Protein AF-A0A498ETI7-F1 (afdb_monomer_lite)

Foldseek 3Di:
DLLLVLQQVLQVLCCPVVVFQWKFKWFWDDDPHFTFIDTQWIHDPSHIDGDPDDPPDDDGHTPVVVVQLVVCLVVVHQWGWDQDPVRKIKIKGFQDDPSDGRIIMITIGNDDRDPVSVVSNVVSSVVSNVVVVVVQVVQADPVPSHGDPVNVVVVVVVVVVVVDDPPPDDPDD

pLDDT: mean 86.81, std 12.67, range [46.53, 97.94]

Secondary structure (DSSP, 8-state):
-HHHHHHHHHHHHHHHHH--SEEEEEEEEEETTEEEEEEEEEEETTEEEE----TTS-PPEEGGG-HHHHHHHHTT-S-EEEE-TTS-EEEEEEEEETTEEEEEEEEEESSPPPTTTHHHHHHHHHHHHHHHHHHHHHHB-TTT-SBPHHHHHHHHHHHHHHHS----PPPP-

Radius of gyration: 18.7 Å; chains: 1; bounding box: 48×60×54 Å

Sequence (173 aa):
RDHTLLDASVISALHELVGAKQARVLEVFKLRDELLMRPRAWIKDGKVVTNEVTATETAGVPITDFPVLVECIEKRGTNAEEITPDGNHILWLPIWTNDKVGSCLEISSQTPYSSQTLPVIEGVLSVYRNYQSLIDYSERDSLTGLYNRKTFDDQFSRIVSIAVPHETLPADD

Structure (mmCIF, N/CA/C/O backbone):
data_AF-A0A498ETI7-F1
#
_entry.id   AF-A0A498ETI7-F1
#
loop_
_atom_site.group_PDB
_atom_site.id
_atom_site.type_symbol
_atom_site.label_atom_id
_atom_site.label_alt_id
_atom_site.label_comp_id
_atom_site.label_asym_id
_atom_site.label_entity_id
_atom_site.label_seq_id
_atom_site.pdbx_PDB_ins_code
_atom_site.Cartn_x
_atom_site.Cartn_y
_atom_site.Cartn_z
_atom_site.occupancy
_atom_site.B_iso_or_equiv
_atom_site.auth_seq_id
_atom_site.auth_comp_id
_atom_site.auth_asym_id
_atom_site.auth_atom_id
_atom_site.pdbx_PDB_model_num
ATOM 1 N N . ARG A 1 1 ? 10.849 -12.137 -6.014 1.00 62.06 1 ARG A N 1
ATOM 2 C CA . ARG A 1 1 ? 11.321 -12.924 -4.853 1.00 62.06 1 ARG A CA 1
ATOM 3 C C . ARG A 1 1 ? 11.564 -12.031 -3.639 1.00 62.06 1 ARG A C 1
ATOM 5 O O . ARG A 1 1 ? 10.770 -12.128 -2.718 1.00 62.06 1 ARG A O 1
ATOM 12 N N . ASP A 1 2 ? 12.547 -11.123 -3.642 1.00 81.06 2 ASP A N 1
ATOM 13 C CA . ASP A 1 2 ? 12.824 -10.286 -2.453 1.00 81.06 2 ASP A CA 1
ATOM 14 C C . ASP A 1 2 ? 11.717 -9.256 -2.174 1.00 81.06 2 ASP A C 1
ATOM 16 O O . ASP A 1 2 ? 11.238 -9.170 -1.046 1.00 81.06 2 ASP A O 1
ATOM 20 N N . HIS A 1 3 ? 11.199 -8.580 -3.207 1.00 85.69 3 HIS A N 1
ATOM 21 C CA . HIS A 1 3 ? 10.013 -7.720 -3.069 1.00 85.69 3 HIS A CA 1
ATOM 22 C C . HIS A 1 3 ? 8.782 -8.483 -2.552 1.00 85.69 3 HIS A C 1
ATOM 24 O O . HIS A 1 3 ? 8.094 -7.999 -1.660 1.00 85.69 3 HIS A O 1
ATOM 30 N N . THR A 1 4 ? 8.533 -9.700 -3.055 1.00 88.44 4 THR A N 1
ATOM 31 C CA . THR A 1 4 ? 7.421 -10.557 -2.607 1.00 88.44 4 THR A CA 1
ATOM 32 C C . THR A 1 4 ? 7.529 -10.881 -1.112 1.00 88.44 4 THR A C 1
ATOM 34 O O . THR A 1 4 ? 6.543 -10.812 -0.382 1.00 88.44 4 THR A O 1
ATOM 37 N N . LEU A 1 5 ? 8.732 -11.238 -0.648 1.00 91.50 5 LEU A N 1
ATOM 38 C CA . LEU A 1 5 ? 8.997 -11.547 0.759 1.00 91.50 5 LEU A CA 1
ATOM 39 C C . LEU A 1 5 ? 8.848 -10.312 1.647 1.00 91.50 5 LEU A C 1
ATOM 41 O O . LEU A 1 5 ? 8.317 -10.415 2.753 1.00 91.50 5 LEU A O 1
ATOM 45 N N . LEU A 1 6 ? 9.284 -9.148 1.166 1.00 93.31 6 LEU A N 1
ATOM 46 C CA . LEU A 1 6 ? 9.126 -7.886 1.876 1.00 93.31 6 LEU A CA 1
ATOM 47 C C . LEU A 1 6 ? 7.644 -7.495 2.004 1.00 93.31 6 LEU A C 1
ATOM 49 O O . LEU A 1 6 ? 7.198 -7.148 3.098 1.00 93.31 6 LEU A O 1
ATOM 53 N N . ASP A 1 7 ? 6.871 -7.618 0.921 1.00 94.88 7 ASP A N 1
ATOM 54 C CA . ASP A 1 7 ? 5.423 -7.385 0.918 1.00 94.88 7 ASP A CA 1
ATOM 55 C C . ASP A 1 7 ? 4.694 -8.346 1.873 1.00 94.88 7 ASP A C 1
ATOM 57 O O . ASP A 1 7 ? 3.815 -7.932 2.628 1.00 94.88 7 ASP A O 1
ATOM 61 N N . ALA A 1 8 ? 5.089 -9.623 1.911 1.00 95.06 8 ALA A N 1
ATOM 62 C CA . ALA A 1 8 ? 4.531 -10.571 2.873 1.00 95.06 8 ALA A CA 1
ATOM 63 C C . ALA A 1 8 ? 4.865 -10.184 4.324 1.00 95.06 8 ALA A C 1
ATOM 65 O O . ALA A 1 8 ? 4.012 -10.252 5.209 1.00 95.06 8 ALA A O 1
ATOM 66 N N . SER A 1 9 ? 6.105 -9.754 4.561 1.00 95.69 9 SER A N 1
ATOM 67 C CA . SER A 1 9 ? 6.616 -9.425 5.894 1.00 95.69 9 SER A CA 1
ATOM 68 C C . SER A 1 9 ? 5.912 -8.210 6.498 1.00 95.69 9 SER A C 1
ATOM 70 O O . SER A 1 9 ? 5.562 -8.238 7.677 1.00 95.69 9 SER A O 1
ATOM 72 N N . VAL A 1 10 ? 5.644 -7.163 5.704 1.00 96.50 10 VAL A N 1
ATOM 73 C CA . VAL A 1 10 ? 4.896 -5.990 6.194 1.00 96.50 10 VAL A CA 1
ATOM 74 C C . VAL A 1 10 ? 3.451 -6.348 6.536 1.00 96.50 10 VAL A C 1
ATOM 76 O O . VAL A 1 10 ? 2.955 -5.932 7.580 1.00 96.50 10 VAL A O 1
ATOM 79 N N . ILE A 1 11 ? 2.792 -7.184 5.727 1.00 97.56 11 ILE A N 1
ATOM 80 C CA . ILE A 1 11 ? 1.432 -7.647 6.023 1.00 97.56 11 ILE A CA 1
ATOM 81 C C . ILE A 1 11 ? 1.407 -8.521 7.285 1.00 97.56 11 ILE A C 1
ATOM 83 O O . ILE A 1 11 ? 0.524 -8.338 8.124 1.00 97.56 11 ILE A O 1
ATOM 87 N N . SER A 1 12 ? 2.389 -9.412 7.467 1.00 96.69 12 SER A N 1
ATOM 88 C CA . SER A 1 12 ? 2.507 -10.224 8.690 1.00 96.69 12 SER A CA 1
ATOM 89 C C . SER A 1 12 ? 2.689 -9.343 9.924 1.00 96.69 12 SER A C 1
ATOM 91 O O . SER A 1 12 ? 1.989 -9.522 10.916 1.00 96.69 12 SER A O 1
ATOM 93 N N . ALA A 1 13 ? 3.561 -8.333 9.849 1.00 96.56 13 ALA A N 1
ATOM 94 C CA . ALA A 1 13 ? 3.797 -7.409 10.954 1.00 96.56 13 ALA A CA 1
ATOM 95 C C . ALA A 1 13 ? 2.532 -6.623 11.338 1.00 96.56 13 ALA A C 1
ATOM 97 O O . ALA A 1 13 ? 2.243 -6.461 12.521 1.00 96.56 13 ALA A O 1
ATOM 98 N N . LEU A 1 14 ? 1.741 -6.172 10.361 1.00 96.25 14 LEU A N 1
ATOM 99 C CA . LEU A 1 14 ? 0.465 -5.497 10.627 1.00 96.25 14 LEU A CA 1
ATOM 100 C C . LEU A 1 14 ? -0.571 -6.446 11.245 1.00 96.25 14 LEU A C 1
ATOM 102 O O . LEU A 1 14 ? -1.318 -6.056 12.143 1.00 96.25 14 LEU A O 1
ATOM 106 N N . HIS A 1 15 ? -0.611 -7.701 10.805 1.00 95.50 15 HIS A N 1
ATOM 107 C CA . HIS A 1 15 ? -1.485 -8.704 11.406 1.00 95.50 15 HIS A CA 1
ATOM 108 C C . HIS A 1 15 ? -1.083 -9.008 12.861 1.00 95.50 15 HIS A C 1
ATOM 110 O O . HIS A 1 15 ? -1.933 -9.001 13.748 1.00 95.50 15 HIS A O 1
ATOM 116 N N . GLU A 1 16 ? 0.207 -9.220 13.127 1.00 94.50 16 GLU A N 1
ATOM 117 C CA . GLU A 1 16 ? 0.713 -9.690 14.424 1.00 94.50 16 GLU A CA 1
ATOM 118 C C . GLU A 1 16 ? 0.867 -8.582 15.473 1.00 94.50 16 GLU A C 1
ATOM 120 O O . GLU A 1 16 ? 0.541 -8.795 16.639 1.00 94.50 16 GLU A O 1
ATOM 125 N N . LEU A 1 17 ? 1.354 -7.399 15.084 1.00 93.31 17 LEU A N 1
ATOM 126 C CA . LEU A 1 17 ? 1.658 -6.306 16.021 1.00 93.31 17 LEU A CA 1
ATOM 127 C C . LEU A 1 17 ? 0.479 -5.354 16.218 1.00 93.31 17 LEU A C 1
ATOM 129 O O . LEU A 1 17 ? 0.334 -4.749 17.279 1.00 93.31 17 LEU A O 1
ATOM 133 N N . VAL A 1 18 ? -0.342 -5.194 15.180 1.00 91.31 18 VAL A N 1
ATOM 134 C CA . VAL A 1 18 ? -1.440 -4.218 15.132 1.00 91.31 18 VAL A CA 1
ATOM 135 C C . VAL A 1 18 ? -2.811 -4.908 15.176 1.00 91.31 18 VAL A C 1
ATOM 137 O O . VAL A 1 18 ? -3.827 -4.256 15.417 1.00 91.31 18 VAL A O 1
ATOM 140 N N . GLY A 1 19 ? -2.866 -6.232 14.987 1.00 91.69 19 GLY A N 1
ATOM 141 C CA . GLY A 1 19 ? -4.125 -6.976 14.948 1.00 91.69 19 GLY A CA 1
ATOM 142 C C . GLY A 1 19 ? -4.963 -6.663 13.706 1.00 91.69 19 GLY A C 1
ATOM 143 O O . GLY A 1 19 ? -6.187 -6.816 13.736 1.00 91.69 19 GLY A O 1
ATOM 144 N N . ALA A 1 20 ? -4.338 -6.179 12.626 1.00 93.75 20 ALA A N 1
ATOM 145 C CA . ALA A 1 20 ? -5.038 -5.865 11.388 1.00 93.75 20 ALA A CA 1
ATOM 146 C C . ALA A 1 20 ? -5.643 -7.139 10.787 1.00 93.75 20 ALA A C 1
ATOM 148 O O . ALA A 1 20 ? -4.925 -8.082 10.476 1.00 93.75 20 ALA A O 1
ATOM 149 N N . LYS A 1 21 ? -6.968 -7.171 10.610 1.00 92.81 21 LYS A N 1
ATOM 150 C CA . LYS A 1 21 ? -7.665 -8.314 9.988 1.00 92.81 21 LYS A CA 1
ATOM 151 C C . LYS A 1 21 ? -7.695 -8.2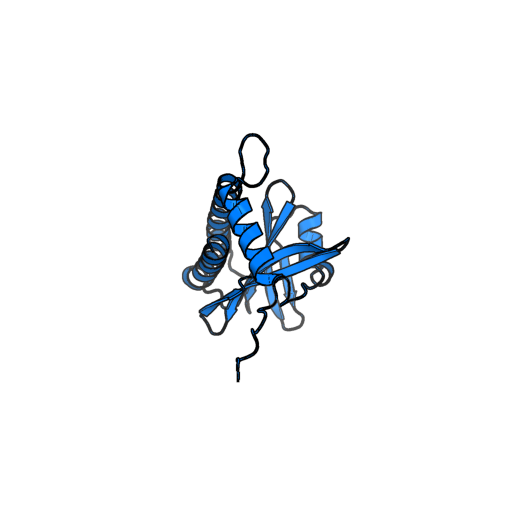23 8.467 1.00 92.81 21 LYS A C 1
ATOM 153 O O . LYS A 1 21 ? -7.793 -9.242 7.791 1.00 92.81 21 LYS A O 1
ATOM 158 N N . GLN A 1 22 ? -7.636 -7.003 7.945 1.00 94.88 22 GLN A N 1
ATOM 159 C CA . GLN A 1 22 ? -7.634 -6.698 6.525 1.00 94.88 22 GLN A CA 1
ATOM 160 C C . GLN A 1 22 ? -6.551 -5.652 6.277 1.00 94.88 22 GLN A C 1
ATOM 162 O O . GLN A 1 22 ? -6.631 -4.529 6.764 1.00 94.88 22 GLN A O 1
ATOM 167 N N . ALA A 1 23 ? -5.516 -6.049 5.548 1.00 96.81 23 ALA A N 1
ATOM 168 C CA . ALA A 1 23 ? -4.458 -5.161 5.097 1.00 96.81 23 ALA A CA 1
ATOM 169 C C . ALA A 1 23 ? -4.009 -5.600 3.706 1.00 96.81 23 ALA A C 1
ATOM 171 O O . ALA A 1 23 ? -4.013 -6.803 3.415 1.00 96.81 23 ALA A O 1
ATOM 172 N N . ARG A 1 24 ? -3.638 -4.638 2.857 1.00 96.62 24 ARG A N 1
ATOM 173 C CA . ARG A 1 24 ? -3.186 -4.870 1.483 1.00 96.62 24 ARG A CA 1
ATOM 174 C C . ARG A 1 24 ? -2.010 -3.968 1.138 1.00 96.62 24 ARG A C 1
ATOM 176 O O . ARG A 1 24 ? -2.078 -2.762 1.346 1.00 96.62 24 ARG A O 1
ATOM 183 N N . VAL A 1 25 ? -0.967 -4.543 0.547 1.00 96.62 25 VAL A N 1
AT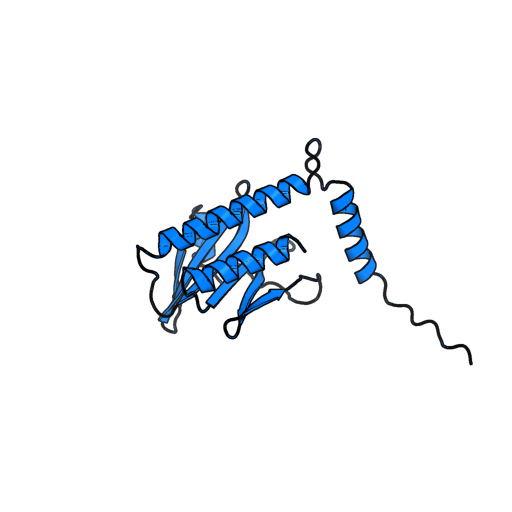OM 184 C CA . VAL A 1 25 ? 0.038 -3.791 -0.211 1.00 96.62 25 VAL A CA 1
ATOM 185 C C . VAL A 1 25 ? -0.453 -3.699 -1.646 1.00 96.62 25 VAL A C 1
ATOM 187 O O . VAL A 1 25 ? -0.692 -4.721 -2.294 1.00 96.62 25 VAL A O 1
ATOM 190 N N . LEU A 1 26 ? -0.585 -2.476 -2.139 1.00 95.50 26 LEU A N 1
ATOM 191 C CA . LEU A 1 26 ? -1.037 -2.154 -3.481 1.00 95.50 26 LEU A CA 1
ATOM 192 C C . LEU A 1 26 ? 0.131 -1.556 -4.265 1.00 95.50 26 LEU A C 1
ATOM 194 O O . LEU A 1 26 ? 0.795 -0.627 -3.807 1.00 95.50 26 LEU A O 1
ATOM 198 N N . GLU A 1 27 ? 0.389 -2.084 -5.453 1.00 94.00 27 GLU A N 1
ATOM 199 C CA . GLU A 1 27 ? 1.265 -1.443 -6.428 1.00 94.00 27 GLU A CA 1
ATOM 200 C C . GLU A 1 27 ? 0.520 -0.296 -7.096 1.00 94.00 27 GLU A C 1
ATOM 202 O O . GLU A 1 27 ? -0.624 -0.482 -7.502 1.00 94.00 27 GLU A O 1
ATOM 207 N N . VAL A 1 28 ? 1.185 0.848 -7.255 1.00 94.12 28 VAL A N 1
ATOM 208 C CA . VAL A 1 28 ? 0.707 1.961 -8.080 1.00 94.12 28 VAL A CA 1
ATOM 209 C C . VAL A 1 28 ? 1.600 2.026 -9.312 1.00 94.12 28 VAL A C 1
ATOM 211 O O . VAL A 1 28 ? 2.808 2.235 -9.195 1.00 94.12 28 VAL A O 1
ATOM 214 N N . PHE A 1 29 ? 1.026 1.823 -10.494 1.00 91.94 29 PHE A N 1
ATOM 215 C CA . PHE A 1 29 ? 1.783 1.760 -11.742 1.00 91.94 29 PHE A CA 1
ATOM 216 C C . PHE A 1 29 ? 1.060 2.493 -12.868 1.00 91.94 29 PHE A C 1
ATOM 218 O O . PHE A 1 29 ? -0.163 2.601 -12.884 1.00 91.94 29 PHE A O 1
ATOM 225 N N . LYS A 1 30 ? 1.831 3.014 -13.826 1.00 90.75 30 LYS A N 1
ATOM 226 C CA . LYS A 1 30 ? 1.281 3.691 -15.002 1.00 90.75 30 LYS A CA 1
ATOM 227 C C . LYS A 1 30 ? 1.144 2.697 -16.150 1.00 90.75 30 LYS A C 1
ATOM 229 O O . LYS A 1 30 ? 2.127 2.058 -16.526 1.00 90.75 30 LYS A O 1
ATOM 234 N N . LEU A 1 31 ? -0.041 2.612 -16.745 1.00 89.00 31 LEU A N 1
ATOM 235 C CA . LEU A 1 31 ? -0.268 1.915 -18.007 1.00 89.00 31 LEU A CA 1
ATOM 236 C C . LEU A 1 31 ? -0.835 2.923 -19.008 1.00 89.00 31 LEU A C 1
ATOM 238 O O . LEU A 1 31 ? -1.929 3.446 -18.823 1.00 89.00 31 LEU A O 1
ATOM 242 N N . ARG A 1 32 ? -0.073 3.216 -20.072 1.00 87.75 32 ARG A N 1
ATOM 243 C CA . ARG A 1 32 ? -0.350 4.334 -20.997 1.00 87.75 32 ARG A CA 1
ATOM 244 C C . ARG A 1 32 ? -0.398 5.671 -20.239 1.00 87.75 32 ARG A C 1
ATOM 246 O O . ARG A 1 32 ? 0.629 6.082 -19.696 1.00 87.75 32 ARG A O 1
ATOM 253 N N . ASP A 1 33 ? -1.556 6.324 -20.190 1.00 88.88 33 ASP A N 1
ATOM 254 C CA . ASP A 1 33 ? -1.776 7.599 -19.499 1.00 88.88 33 ASP A CA 1
ATOM 255 C C . ASP A 1 33 ? -2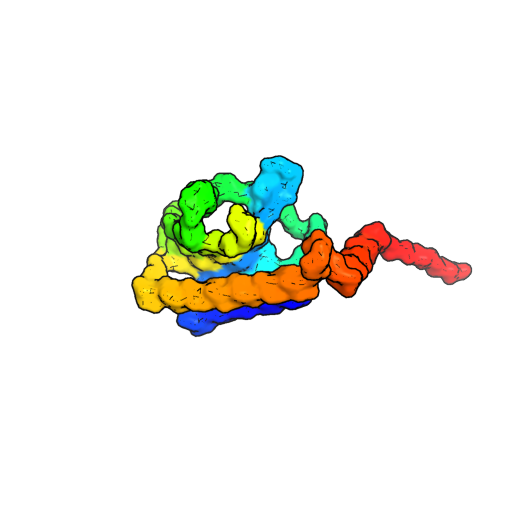.625 7.487 -18.232 1.00 88.88 33 ASP A C 1
ATOM 257 O O . ASP A 1 33 ? -2.912 8.495 -17.595 1.00 88.88 33 ASP A O 1
ATOM 261 N N . GLU A 1 34 ? -2.930 6.263 -17.802 1.00 91.94 34 GLU A N 1
ATOM 262 C CA . GLU A 1 34 ? -3.713 6.002 -16.599 1.00 91.94 34 GLU A CA 1
ATOM 263 C C . GLU A 1 34 ? -2.835 5.434 -15.481 1.00 91.94 34 GLU A C 1
ATOM 265 O O . GLU A 1 34 ? -1.944 4.606 -15.707 1.00 91.94 34 GLU A O 1
ATOM 270 N N . LEU A 1 35 ? -3.088 5.901 -14.258 1.00 93.50 35 LEU A N 1
ATOM 271 C CA . LEU A 1 35 ? -2.538 5.309 -13.045 1.00 93.50 35 LEU A CA 1
ATOM 272 C C . LEU A 1 35 ? -3.482 4.215 -12.562 1.00 93.50 35 LEU A C 1
ATOM 274 O O . LEU A 1 35 ? -4.660 4.461 -12.302 1.00 93.50 35 LEU A O 1
ATOM 278 N N . LEU A 1 36 ? -2.936 3.014 -12.433 1.00 94.75 36 LEU A N 1
ATOM 279 C CA . LEU A 1 36 ? -3.644 1.827 -11.997 1.00 94.75 36 LEU A CA 1
ATOM 280 C C . LEU A 1 36 ? -3.082 1.330 -10.667 1.00 94.75 36 LEU A C 1
ATOM 282 O O . LEU A 1 36 ? -1.921 1.568 -10.319 1.00 94.75 36 LEU A O 1
ATOM 286 N N . MET A 1 37 ? -3.919 0.590 -9.953 1.00 94.62 37 MET A N 1
ATOM 287 C CA . MET A 1 37 ? -3.606 -0.059 -8.696 1.00 94.62 37 MET A CA 1
ATOM 288 C C . MET A 1 37 ? -3.924 -1.543 -8.747 1.00 94.62 37 MET A C 1
ATOM 290 O O . MET A 1 37 ? -4.932 -1.962 -9.316 1.00 94.62 37 MET A O 1
ATOM 294 N N . ARG A 1 38 ? -3.084 -2.360 -8.116 1.00 93.31 38 ARG A N 1
ATOM 295 C CA . ARG A 1 38 ? -3.382 -3.784 -7.911 1.00 93.31 38 ARG A CA 1
ATOM 296 C C . ARG A 1 38 ? -2.747 -4.317 -6.629 1.00 93.31 38 ARG A C 1
ATOM 298 O O . ARG A 1 38 ? -1.678 -3.839 -6.250 1.00 93.31 38 ARG A O 1
ATOM 305 N N . PRO A 1 39 ? -3.351 -5.318 -5.970 1.00 93.88 39 PRO A N 1
ATOM 306 C CA . PRO A 1 39 ? -2.770 -5.924 -4.779 1.00 93.88 39 PRO A CA 1
ATOM 307 C C . PRO A 1 39 ? -1.561 -6.802 -5.119 1.00 93.88 39 PRO A C 1
ATOM 309 O O . PRO A 1 39 ? -1.610 -7.611 -6.046 1.00 93.88 39 PRO A O 1
ATOM 312 N N . ARG A 1 40 ? -0.497 -6.672 -4.321 1.00 92.94 40 ARG A N 1
ATOM 313 C CA . ARG A 1 40 ? 0.681 -7.556 -4.333 1.00 92.94 40 ARG A CA 1
ATOM 314 C C . ARG A 1 40 ? 0.735 -8.488 -3.128 1.00 92.94 40 ARG A C 1
ATOM 316 O O . ARG A 1 40 ? 1.214 -9.609 -3.252 1.00 92.94 40 ARG A O 1
ATOM 323 N N . ALA A 1 41 ? 0.216 -8.055 -1.980 1.00 95.06 41 ALA A N 1
ATOM 324 C CA . ALA A 1 41 ? 0.084 -8.889 -0.789 1.00 95.06 41 ALA A CA 1
ATOM 325 C C . ALA A 1 41 ? -1.125 -8.469 0.041 1.00 95.06 41 ALA A C 1
ATOM 327 O O . ALA A 1 41 ? -1.451 -7.285 0.087 1.00 95.06 41 ALA A O 1
ATOM 328 N N . TRP A 1 42 ? -1.797 -9.420 0.684 1.00 96.81 42 TRP A N 1
ATOM 329 C CA . TRP A 1 42 ? -2.940 -9.138 1.548 1.00 96.81 42 TRP A CA 1
ATOM 330 C C . TRP A 1 42 ? -3.203 -10.239 2.570 1.00 96.81 42 TRP A C 1
ATOM 332 O O . TRP A 1 42 ? -2.680 -11.348 2.471 1.00 96.81 42 TRP A O 1
ATOM 342 N N . ILE A 1 43 ? -4.053 -9.930 3.547 1.00 96.06 43 ILE A N 1
ATOM 343 C CA . ILE A 1 43 ? -4.567 -10.909 4.509 1.00 96.06 43 ILE A CA 1
ATOM 344 C C . ILE A 1 43 ? -5.807 -11.588 3.923 1.00 96.06 43 ILE A C 1
ATOM 346 O O . ILE A 1 43 ? -6.783 -10.922 3.575 1.00 96.06 43 ILE A O 1
ATOM 350 N N . LYS A 1 44 ? -5.792 -12.920 3.851 1.00 92.12 44 LYS A N 1
ATOM 351 C CA . LYS A 1 44 ? -6.944 -13.759 3.508 1.00 92.12 44 LYS A CA 1
ATOM 352 C C . LYS A 1 44 ? -7.057 -14.886 4.526 1.00 92.12 44 LYS A C 1
ATOM 354 O O . LYS A 1 44 ? -6.102 -15.629 4.729 1.00 92.12 44 LYS A O 1
ATOM 359 N N . ASP A 1 45 ? -8.209 -14.989 5.185 1.00 89.50 45 ASP A N 1
ATOM 360 C CA . ASP A 1 45 ? -8.480 -16.011 6.208 1.00 89.50 45 ASP A CA 1
ATOM 361 C C . ASP A 1 45 ? -7.400 -16.073 7.311 1.00 89.50 45 ASP A C 1
ATOM 363 O O . ASP A 1 45 ? -6.967 -17.145 7.735 1.00 89.50 45 ASP A O 1
ATOM 367 N N . GLY A 1 46 ? -6.916 -14.900 7.745 1.00 88.38 46 GLY A N 1
ATOM 368 C CA . GLY A 1 46 ? -5.870 -14.766 8.771 1.00 88.38 46 GLY A CA 1
ATOM 369 C C . GLY A 1 46 ? -4.462 -15.160 8.313 1.00 88.38 46 GLY A C 1
ATOM 370 O O . GLY A 1 46 ? -3.555 -15.256 9.137 1.00 88.38 46 GLY A O 1
ATOM 371 N N . LYS A 1 47 ? -4.260 -15.406 7.014 1.00 92.19 47 LYS A N 1
ATOM 372 C CA . LYS A 1 47 ? -2.959 -15.736 6.426 1.00 92.19 47 LYS A CA 1
ATOM 373 C C . LYS A 1 47 ? -2.539 -14.687 5.413 1.00 92.19 47 LYS A C 1
ATOM 375 O O . LYS A 1 47 ? -3.369 -14.110 4.714 1.00 92.19 47 LYS A O 1
ATOM 380 N N . VAL A 1 48 ? -1.233 -14.482 5.311 1.00 94.94 48 VAL A N 1
ATOM 381 C CA . VAL A 1 48 ? -0.651 -13.616 4.289 1.00 94.94 48 VAL A CA 1
ATOM 382 C C . VAL A 1 48 ? -0.646 -14.351 2.954 1.00 94.94 48 VAL A C 1
ATOM 384 O O . VAL A 1 48 ? -0.122 -15.458 2.844 1.00 94.94 48 VAL A O 1
ATOM 387 N N . VAL A 1 49 ? -1.234 -13.723 1.944 1.00 93.38 49 VAL A N 1
ATOM 388 C CA . VAL A 1 49 ? -1.209 -14.162 0.550 1.00 93.38 49 VAL A CA 1
ATOM 389 C C . VAL A 1 49 ? -0.434 -13.130 -0.249 1.00 93.38 49 VAL A C 1
ATOM 391 O O . VAL A 1 49 ? -0.604 -11.930 -0.043 1.00 93.38 49 VAL A O 1
ATOM 394 N N . THR A 1 50 ? 0.407 -13.594 -1.165 1.00 91.56 50 THR A N 1
ATOM 395 C CA . THR A 1 50 ? 1.122 -12.748 -2.117 1.00 91.56 50 THR A CA 1
ATOM 396 C C . THR A 1 50 ? 0.727 -13.110 -3.540 1.00 91.56 50 THR A C 1
ATOM 398 O O . THR A 1 50 ? 0.389 -14.256 -3.835 1.00 91.56 50 THR A O 1
ATOM 401 N N . ASN A 1 51 ? 0.770 -12.120 -4.423 1.00 84.00 51 ASN A N 1
ATOM 402 C CA . ASN A 1 51 ? 0.645 -12.305 -5.856 1.00 84.00 51 ASN A CA 1
ATOM 403 C C . ASN A 1 51 ? 2.000 -11.989 -6.492 1.00 84.00 51 ASN A C 1
ATOM 405 O O . ASN A 1 51 ? 2.429 -10.832 -6.524 1.00 84.00 51 ASN A O 1
ATOM 409 N N . GLU A 1 52 ? 2.697 -13.022 -6.964 1.00 67.38 52 GLU A N 1
ATOM 410 C CA . GLU A 1 52 ? 3.873 -12.830 -7.805 1.00 67.38 52 GLU A CA 1
ATOM 411 C C . GLU A 1 52 ? 3.387 -12.461 -9.200 1.00 67.38 52 GLU A C 1
ATOM 413 O O . GLU A 1 52 ? 3.080 -13.324 -10.013 1.00 67.38 52 GLU A O 1
ATOM 418 N N . VAL A 1 53 ? 3.264 -11.159 -9.445 1.00 57.94 53 VAL A N 1
ATOM 419 C CA . VAL A 1 53 ? 2.738 -10.626 -10.699 1.00 57.94 53 VAL A CA 1
ATOM 420 C C . VAL A 1 53 ? 3.458 -11.245 -11.906 1.00 57.94 53 VAL A C 1
ATOM 422 O O . VAL A 1 53 ? 4.603 -10.903 -12.208 1.00 57.94 53 VAL A O 1
ATOM 425 N N . THR A 1 54 ? 2.741 -12.066 -12.667 1.00 54.12 54 THR A N 1
ATOM 426 C CA . THR A 1 54 ? 2.958 -12.242 -14.105 1.00 54.12 54 THR A CA 1
ATOM 427 C C . THR A 1 54 ? 2.113 -11.198 -14.840 1.00 54.12 54 THR A C 1
ATOM 429 O O . THR A 1 54 ? 1.018 -10.834 -14.408 1.00 54.12 54 THR A O 1
ATOM 432 N N . ALA A 1 55 ? 2.629 -10.643 -15.940 1.00 51.84 55 ALA A N 1
ATOM 433 C CA . ALA A 1 55 ? 2.032 -9.505 -16.655 1.00 51.84 55 ALA A CA 1
ATOM 434 C C . ALA A 1 55 ? 0.600 -9.742 -17.199 1.00 51.84 55 ALA A C 1
ATOM 436 O O . ALA A 1 55 ? 0.001 -8.829 -17.762 1.00 51.84 55 ALA A O 1
ATOM 437 N N . THR A 1 56 ? 0.052 -10.947 -17.040 1.00 53.19 56 THR A N 1
ATOM 438 C CA . THR A 1 56 ? -1.149 -11.447 -17.715 1.00 53.19 56 THR A CA 1
ATOM 439 C C . THR A 1 56 ? -2.340 -11.743 -16.798 1.00 53.19 56 THR A C 1
ATOM 441 O O . THR A 1 56 ? -3.430 -11.957 -17.317 1.00 53.19 56 THR A O 1
ATOM 444 N N . GLU A 1 57 ? -2.192 -11.753 -15.467 1.00 55.97 57 GLU A N 1
ATOM 445 C CA . GLU A 1 57 ? -3.209 -12.372 -14.587 1.00 55.97 57 GLU A CA 1
ATOM 446 C C . GLU A 1 57 ? -4.116 -11.400 -13.817 1.00 55.97 57 GLU A C 1
ATOM 448 O O . GLU A 1 57 ? -5.138 -11.812 -13.269 1.00 55.97 57 GLU A O 1
ATOM 453 N N . THR A 1 58 ? -3.817 -10.099 -13.766 1.00 58.94 58 THR A N 1
ATOM 454 C CA . THR A 1 58 ? -4.732 -9.126 -13.140 1.00 58.94 58 THR A CA 1
ATOM 455 C C . THR A 1 58 ? -4.549 -7.740 -13.744 1.00 58.94 58 THR A C 1
ATOM 457 O O . THR A 1 58 ? -3.524 -7.085 -13.530 1.00 58.94 58 THR A O 1
ATOM 460 N N . ALA A 1 59 ? -5.548 -7.281 -14.502 1.00 75.00 59 ALA A N 1
ATOM 461 C CA . ALA A 1 59 ? -5.645 -5.871 -14.852 1.00 75.00 59 ALA A CA 1
ATOM 462 C C . ALA A 1 59 ? -5.810 -5.072 -13.549 1.00 75.00 59 ALA A C 1
ATOM 464 O O . ALA A 1 59 ? -6.612 -5.443 -12.691 1.00 75.00 59 ALA A O 1
ATOM 465 N N . GLY A 1 60 ? -5.000 -4.028 -13.367 1.00 88.00 60 GLY A N 1
ATOM 466 C CA . GLY A 1 60 ? -5.185 -3.109 -12.247 1.00 88.00 60 GLY A CA 1
ATOM 467 C C . GLY A 1 60 ? -6.492 -2.329 -12.389 1.00 88.00 60 GLY A C 1
ATOM 468 O O . GLY A 1 60 ? -7.051 -2.240 -13.481 1.00 88.00 60 GLY A O 1
ATOM 469 N N . VAL A 1 61 ? -6.958 -1.755 -11.287 1.00 94.31 61 VAL A N 1
ATOM 470 C CA . VAL A 1 61 ? -8.098 -0.830 -11.262 1.00 94.31 61 VAL A CA 1
ATOM 471 C C . VAL A 1 61 ? -7.599 0.616 -11.306 1.00 94.31 61 VAL A C 1
ATOM 473 O O . VAL A 1 61 ? -6.510 0.878 -10.792 1.00 94.31 61 VAL A O 1
ATOM 476 N N . PRO A 1 62 ? -8.331 1.564 -11.906 1.00 96.12 62 PRO A N 1
ATOM 477 C CA . PRO A 1 62 ? -7.958 2.974 -11.872 1.00 96.12 62 PRO A CA 1
ATOM 478 C C . PRO A 1 62 ? -7.787 3.494 -10.443 1.00 96.12 62 PRO A C 1
ATOM 480 O O . PRO A 1 62 ? -8.628 3.255 -9.581 1.00 96.12 62 PRO A O 1
ATOM 483 N N . ILE A 1 63 ? -6.726 4.266 -10.184 1.00 96.19 63 ILE A N 1
ATOM 484 C CA . ILE A 1 63 ? -6.550 4.913 -8.870 1.00 96.19 63 ILE A CA 1
ATOM 485 C C . ILE A 1 63 ? -7.687 5.896 -8.554 1.00 96.19 63 ILE A C 1
ATOM 487 O O . ILE A 1 63 ? -7.983 6.158 -7.394 1.00 96.19 63 ILE A O 1
ATOM 491 N N . THR A 1 64 ? -8.348 6.414 -9.590 1.00 96.50 64 THR A N 1
ATOM 492 C CA . THR A 1 64 ? -9.499 7.317 -9.485 1.00 96.50 64 THR A CA 1
ATOM 493 C C . THR A 1 64 ? -10.716 6.680 -8.821 1.00 96.50 64 THR A C 1
ATOM 495 O O . THR A 1 64 ? -11.589 7.415 -8.369 1.00 96.50 64 THR A O 1
ATOM 498 N N . ASP A 1 65 ? -10.761 5.349 -8.710 1.00 95.94 65 ASP A N 1
ATOM 499 C CA . ASP A 1 65 ? -11.786 4.641 -7.936 1.00 95.94 65 ASP A CA 1
ATOM 500 C C . ASP A 1 65 ? -11.620 4.874 -6.417 1.00 95.94 65 ASP A C 1
ATOM 502 O O . ASP A 1 65 ? -12.543 4.612 -5.647 1.00 95.94 65 ASP A O 1
ATOM 506 N N . PHE A 1 66 ? -10.473 5.422 -5.987 1.00 96.25 66 PHE A N 1
ATOM 507 C CA . PHE A 1 66 ? -10.135 5.749 -4.599 1.00 96.25 66 PHE A CA 1
ATOM 508 C C . PHE A 1 66 ? -9.868 7.261 -4.441 1.00 96.25 66 PHE A C 1
ATOM 510 O O . PHE A 1 66 ? -8.722 7.685 -4.257 1.00 96.25 66 PHE A O 1
ATOM 517 N N . PRO A 1 67 ? -10.899 8.123 -4.515 1.00 96.56 67 PRO A N 1
ATOM 518 C CA . PRO A 1 67 ? -10.722 9.577 -4.552 1.00 96.56 67 PRO A CA 1
ATOM 519 C C . PRO A 1 67 ? -10.035 10.152 -3.304 1.00 96.56 67 PRO A C 1
ATOM 521 O O . PRO A 1 67 ? -9.257 11.095 -3.426 1.00 96.56 67 PRO A O 1
ATOM 524 N N . VAL A 1 68 ? -10.252 9.567 -2.119 1.00 97.56 68 VAL A N 1
ATOM 525 C CA . VAL A 1 68 ? -9.590 10.001 -0.874 1.00 97.56 68 VAL A CA 1
ATOM 526 C C . VAL A 1 68 ? -8.079 9.760 -0.930 1.00 97.56 68 VAL A C 1
ATOM 528 O O . VAL A 1 68 ? -7.286 10.614 -0.527 1.00 97.56 68 VAL A O 1
ATOM 531 N N . LEU A 1 69 ? -7.661 8.621 -1.490 1.00 97.62 69 LEU A N 1
ATOM 532 C CA . LEU A 1 69 ? -6.252 8.335 -1.741 1.00 97.62 69 LEU A CA 1
ATOM 533 C C . LEU A 1 69 ? -5.668 9.301 -2.782 1.00 97.62 69 LEU A C 1
ATOM 535 O O . LEU A 1 69 ? -4.568 9.811 -2.580 1.00 97.62 69 LEU A O 1
ATOM 539 N N . VAL A 1 70 ? -6.393 9.580 -3.871 1.00 97.38 70 VAL A N 1
ATOM 540 C CA . VAL A 1 70 ? -5.953 10.536 -4.905 1.00 97.38 70 VAL A CA 1
ATOM 541 C C . VAL A 1 70 ? -5.711 11.917 -4.301 1.00 97.38 70 VAL A C 1
ATOM 543 O O . VAL A 1 70 ? -4.620 12.460 -4.457 1.00 97.38 70 VAL A O 1
ATOM 546 N N . GLU A 1 71 ? -6.676 12.451 -3.551 1.00 97.94 71 GLU A N 1
ATOM 547 C CA . GLU A 1 71 ? -6.554 13.757 -2.898 1.00 97.94 71 GLU A CA 1
ATOM 548 C C . GLU A 1 71 ? -5.354 13.801 -1.937 1.00 97.94 71 GLU A C 1
ATOM 550 O O . GLU A 1 71 ? -4.607 14.783 -1.893 1.00 97.94 71 GLU A O 1
ATOM 555 N N . CYS A 1 72 ? -5.131 12.719 -1.185 1.00 97.75 72 CYS A N 1
ATOM 556 C CA . CYS A 1 72 ? -3.969 12.581 -0.312 1.00 97.75 72 CYS A CA 1
ATOM 557 C C . CYS A 1 72 ? -2.656 12.665 -1.096 1.00 97.75 72 CYS A C 1
ATOM 559 O O . CYS A 1 72 ? -1.755 13.416 -0.718 1.00 97.75 72 CYS A O 1
ATOM 561 N N . ILE A 1 73 ? -2.554 11.939 -2.210 1.00 96.56 73 ILE A N 1
ATOM 562 C CA . ILE A 1 73 ? -1.364 11.942 -3.063 1.00 96.56 73 ILE A CA 1
ATOM 563 C C . ILE A 1 73 ? -1.138 13.334 -3.667 1.00 96.56 73 ILE A C 1
ATOM 565 O O . ILE A 1 73 ? -0.024 13.852 -3.597 1.00 96.56 73 ILE A O 1
ATOM 569 N N . GLU A 1 74 ? -2.178 13.979 -4.195 1.00 96.06 74 GLU A N 1
ATOM 570 C CA . GLU A 1 74 ? -2.096 15.333 -4.764 1.00 96.06 74 GLU A CA 1
ATOM 571 C C . GLU A 1 74 ? -1.595 16.364 -3.745 1.00 96.06 74 GLU A C 1
ATOM 573 O O . GLU A 1 74 ? -0.782 17.233 -4.069 1.00 96.06 74 GLU A O 1
ATOM 578 N N . LYS A 1 75 ? -2.023 16.233 -2.485 1.00 96.69 75 LYS A N 1
ATOM 579 C CA . LYS A 1 75 ? -1.596 17.089 -1.368 1.00 96.69 75 LYS A CA 1
ATOM 580 C C . LYS A 1 75 ? -0.261 16.685 -0.747 1.00 96.69 75 LYS A C 1
ATOM 582 O O . LYS A 1 75 ? 0.174 17.331 0.206 1.00 96.69 75 LYS A O 1
ATOM 587 N N . ARG A 1 76 ? 0.399 15.647 -1.268 1.00 95.38 76 ARG A N 1
ATOM 588 C CA . ARG A 1 76 ? 1.638 15.079 -0.709 1.00 95.38 76 ARG A CA 1
ATOM 589 C C . ARG A 1 76 ? 1.477 14.607 0.742 1.00 95.38 76 ARG A C 1
ATOM 591 O O . ARG A 1 76 ? 2.387 14.745 1.558 1.00 95.38 76 ARG A O 1
ATOM 598 N N . GLY A 1 77 ? 0.303 14.075 1.065 1.00 95.62 77 GLY A N 1
ATOM 599 C CA . GLY A 1 77 ? -0.029 13.536 2.376 1.00 95.62 77 GLY A CA 1
ATOM 600 C C . GLY A 1 77 ? 0.690 12.220 2.675 1.00 95.62 77 GLY A C 1
ATOM 601 O O . GLY A 1 77 ? 1.091 11.471 1.781 1.00 95.62 77 GLY A O 1
ATOM 602 N N . THR A 1 78 ? 0.857 11.938 3.965 1.00 93.06 78 THR A N 1
ATOM 603 C CA . THR A 1 78 ? 1.455 10.692 4.469 1.00 93.06 78 THR A CA 1
ATOM 604 C C . THR A 1 78 ? 0.414 9.622 4.778 1.00 93.06 78 THR A C 1
ATOM 606 O O . THR A 1 78 ? 0.750 8.440 4.789 1.00 93.06 78 THR A O 1
ATOM 609 N N . ASN A 1 79 ? -0.833 10.022 5.024 1.00 95.06 79 ASN A N 1
ATOM 610 C CA . ASN A 1 79 ? -1.963 9.130 5.220 1.00 95.06 79 ASN A CA 1
ATOM 611 C C . ASN A 1 79 ? -3.284 9.809 4.833 1.00 95.06 79 ASN A C 1
ATOM 613 O O . ASN A 1 79 ? -3.348 11.033 4.681 1.00 95.06 79 ASN A O 1
ATOM 617 N N . ALA A 1 80 ? -4.324 8.998 4.670 1.00 95.75 80 ALA A N 1
ATOM 618 C CA . ALA A 1 80 ? -5.705 9.446 4.586 1.00 95.75 80 ALA A CA 1
ATOM 619 C C . ALA A 1 80 ? -6.628 8.424 5.241 1.00 95.75 80 ALA A C 1
ATOM 621 O O . ALA A 1 80 ? -6.359 7.225 5.204 1.00 95.75 80 ALA A O 1
ATOM 622 N N . GLU A 1 81 ? -7.727 8.899 5.809 1.00 95.44 81 GLU A N 1
ATOM 623 C CA . GLU A 1 81 ? -8.749 8.050 6.409 1.00 95.44 81 GLU A CA 1
ATOM 624 C C . GLU A 1 81 ? -10.070 8.245 5.674 1.00 95.44 81 GLU A C 1
ATOM 626 O O . GLU A 1 81 ? -10.448 9.372 5.350 1.00 95.44 81 GLU A O 1
ATOM 631 N N . GLU A 1 82 ? -10.790 7.155 5.438 1.00 95.56 82 GLU A N 1
ATOM 632 C CA . GLU A 1 82 ? -12.162 7.210 4.946 1.00 95.56 82 GLU A CA 1
ATOM 633 C C . GLU A 1 82 ? -13.060 6.200 5.652 1.00 95.56 82 GLU A C 1
ATOM 635 O O . GLU A 1 82 ? -12.605 5.208 6.227 1.00 95.56 82 GLU A O 1
ATOM 640 N N . ILE A 1 83 ? -14.360 6.478 5.607 1.00 95.88 83 ILE A N 1
ATOM 641 C CA . ILE A 1 83 ? -15.403 5.579 6.082 1.00 95.88 83 ILE A CA 1
ATOM 642 C C . ILE A 1 83 ? -16.219 5.178 4.864 1.00 95.88 83 ILE A C 1
ATOM 644 O O . ILE A 1 83 ? -16.815 6.015 4.187 1.00 95.88 83 ILE A O 1
ATOM 648 N N . THR A 1 84 ? -16.222 3.885 4.589 1.00 92.62 84 THR A N 1
ATOM 649 C CA . THR A 1 84 ? -17.003 3.280 3.510 1.00 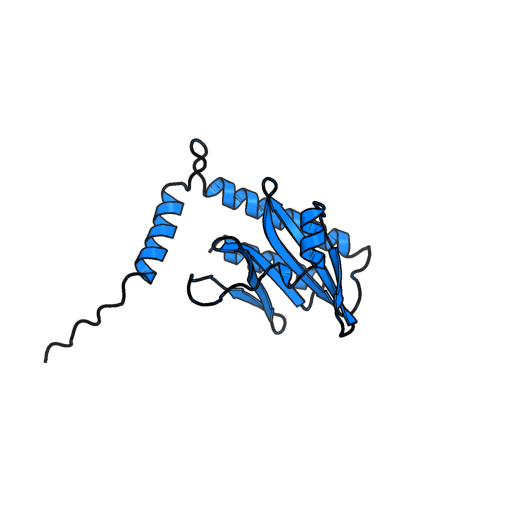92.62 84 THR A CA 1
ATOM 650 C C . THR A 1 84 ? -18.510 3.335 3.804 1.00 92.62 84 THR A C 1
ATOM 652 O O . THR A 1 84 ? -18.912 3.479 4.963 1.00 92.62 84 THR A O 1
ATOM 655 N N . PRO A 1 85 ? -19.386 3.194 2.789 1.00 91.94 85 PRO A N 1
ATOM 656 C CA . PRO A 1 85 ? -20.838 3.197 2.992 1.00 91.94 85 PRO A CA 1
ATOM 657 C C . PRO A 1 85 ? -21.357 2.124 3.965 1.00 91.94 85 PRO A C 1
ATOM 659 O O . PRO A 1 85 ? -22.398 2.319 4.586 1.00 91.94 85 PRO A O 1
ATOM 662 N N . ASP A 1 86 ? -20.645 1.005 4.114 1.00 91.75 86 ASP A N 1
ATOM 663 C CA . ASP A 1 86 ? -20.926 -0.068 5.075 1.00 91.75 86 ASP A CA 1
ATOM 664 C C . ASP A 1 86 ? -20.359 0.200 6.484 1.00 91.75 86 ASP A C 1
ATOM 666 O O . ASP A 1 86 ? -20.503 -0.631 7.380 1.00 91.75 86 ASP A O 1
ATOM 670 N N . GLY A 1 87 ? -19.771 1.379 6.711 1.00 92.75 87 GLY A N 1
ATOM 671 C CA . GLY A 1 87 ? -19.262 1.826 8.010 1.00 92.75 87 GLY A CA 1
ATOM 672 C C . GLY A 1 87 ? -17.864 1.310 8.350 1.00 92.75 87 GLY A C 1
ATOM 673 O O . GLY A 1 87 ? -17.391 1.512 9.465 1.00 92.75 87 GLY A O 1
ATOM 674 N N . ASN A 1 88 ? -17.195 0.647 7.409 1.00 93.94 88 ASN A N 1
ATOM 675 C CA . ASN A 1 88 ? -15.840 0.152 7.590 1.00 93.94 88 ASN A CA 1
ATOM 676 C C . ASN A 1 88 ? -14.837 1.306 7.427 1.00 93.94 88 ASN A C 1
ATOM 678 O O . ASN A 1 88 ? -14.939 2.097 6.484 1.00 93.94 88 ASN A O 1
ATOM 682 N N . HIS A 1 89 ? -13.870 1.400 8.335 1.00 95.81 89 HIS A N 1
ATOM 683 C CA . HIS A 1 89 ? -12.813 2.403 8.282 1.00 95.81 89 HIS A CA 1
ATOM 684 C C . HIS A 1 89 ? -11.673 1.903 7.401 1.00 95.81 89 HIS A C 1
ATOM 686 O O . HIS A 1 89 ? -11.290 0.731 7.470 1.00 95.81 89 HIS A O 1
ATOM 692 N N . ILE A 1 90 ? -11.120 2.796 6.587 1.00 96.38 90 ILE A N 1
ATOM 693 C CA . ILE A 1 90 ? -9.938 2.536 5.771 1.00 96.38 90 ILE A CA 1
ATOM 694 C C . ILE A 1 90 ? -8.881 3.583 6.101 1.00 96.38 90 ILE A C 1
ATOM 696 O O . ILE A 1 90 ? -9.150 4.781 6.074 1.00 96.38 90 ILE A O 1
ATOM 700 N N . LEU A 1 91 ? -7.674 3.107 6.395 1.00 96.56 91 LEU A N 1
ATOM 701 C CA . LEU A 1 91 ? -6.461 3.900 6.504 1.00 96.56 91 LEU A CA 1
ATOM 702 C C . LEU A 1 91 ? -5.600 3.648 5.264 1.00 96.56 91 LEU A C 1
ATOM 704 O O . LEU A 1 91 ? -5.090 2.545 5.052 1.00 96.56 91 LEU A O 1
ATOM 708 N N . TRP A 1 92 ? -5.425 4.696 4.473 1.00 97.38 92 TRP A N 1
ATOM 709 C CA . TRP A 1 92 ? -4.554 4.746 3.312 1.00 97.38 92 TRP A CA 1
ATOM 710 C C . TRP A 1 92 ? -3.197 5.323 3.693 1.00 97.38 92 TRP A C 1
ATOM 712 O O . TRP A 1 92 ? -3.117 6.376 4.321 1.00 97.38 92 TRP A O 1
ATOM 722 N N . LEU A 1 93 ? -2.122 4.660 3.278 1.00 96.81 93 LEU A N 1
ATOM 723 C CA . LEU A 1 93 ? -0.740 5.042 3.566 1.00 96.81 93 LEU A CA 1
ATOM 724 C C . LEU A 1 93 ? 0.071 5.004 2.260 1.00 96.81 93 LEU A C 1
ATOM 726 O O . LEU A 1 93 ? 0.652 3.968 1.915 1.00 96.81 93 LEU A O 1
ATOM 730 N N . PRO A 1 94 ? 0.086 6.104 1.483 1.00 96.19 94 PRO A N 1
ATOM 731 C CA . PRO A 1 94 ? 0.929 6.219 0.298 1.00 96.19 94 PRO A CA 1
ATOM 732 C C . PRO A 1 94 ? 2.414 6.107 0.658 1.00 96.19 94 PRO A C 1
ATOM 734 O O . PRO A 1 94 ? 2.890 6.714 1.619 1.00 96.19 94 PRO A O 1
ATOM 737 N N . ILE A 1 95 ? 3.170 5.357 -0.142 1.00 92.69 95 ILE A N 1
ATOM 738 C CA . ILE A 1 95 ? 4.597 5.132 0.086 1.00 92.69 95 ILE A CA 1
ATOM 739 C C . ILE A 1 95 ? 5.388 5.935 -0.936 1.00 92.69 95 ILE A C 1
ATOM 741 O O . ILE A 1 95 ? 5.427 5.609 -2.125 1.00 92.69 95 ILE A O 1
ATOM 745 N N . TRP A 1 96 ? 6.002 7.006 -0.442 1.00 89.88 96 TRP A N 1
ATOM 746 C CA . TRP A 1 96 ? 6.765 7.963 -1.230 1.00 89.88 96 TRP A CA 1
ATOM 747 C C . TRP A 1 96 ? 8.228 7.541 -1.373 1.00 89.88 96 TRP A C 1
ATOM 749 O O . TRP A 1 96 ? 8.938 7.401 -0.375 1.00 89.88 96 TRP A O 1
ATOM 759 N N . THR A 1 97 ? 8.691 7.450 -2.619 1.00 83.62 97 THR A N 1
ATOM 760 C CA . THR A 1 97 ? 10.098 7.247 -2.984 1.00 83.62 97 THR A CA 1
ATOM 761 C C . THR A 1 97 ? 10.448 8.212 -4.112 1.00 83.62 97 THR A C 1
ATOM 763 O O . THR A 1 97 ? 9.823 8.179 -5.170 1.00 83.62 97 THR A O 1
ATOM 766 N N . ASN A 1 98 ? 11.440 9.087 -3.907 1.00 83.38 98 ASN A N 1
ATOM 767 C CA . ASN A 1 98 ? 11.878 10.087 -4.897 1.00 83.38 98 ASN A CA 1
ATOM 768 C C . ASN A 1 98 ? 10.717 10.883 -5.525 1.00 83.38 98 ASN A C 1
ATOM 770 O O . ASN A 1 98 ? 10.613 10.994 -6.746 1.00 83.38 98 ASN A O 1
ATOM 774 N N . ASP A 1 99 ? 9.835 11.412 -4.675 1.00 85.44 99 ASP A N 1
ATOM 775 C CA . ASP A 1 99 ? 8.673 12.219 -5.070 1.00 85.44 99 ASP A CA 1
ATOM 776 C C . ASP A 1 99 ? 7.582 11.478 -5.863 1.00 85.44 99 ASP A C 1
ATOM 778 O O . ASP A 1 99 ? 6.700 12.095 -6.456 1.00 85.44 99 ASP A O 1
ATOM 782 N N . LYS A 1 100 ? 7.623 10.142 -5.869 1.00 89.12 100 LYS A N 1
ATOM 783 C CA . LYS A 1 100 ? 6.639 9.291 -6.539 1.00 89.12 100 LYS A CA 1
ATOM 784 C C . LYS A 1 100 ? 6.035 8.292 -5.567 1.00 89.12 100 LYS A C 1
ATOM 786 O O . LYS A 1 100 ? 6.727 7.751 -4.707 1.00 89.12 100 LYS A O 1
ATOM 791 N N . VAL A 1 101 ? 4.752 8.008 -5.758 1.00 92.88 101 VAL A N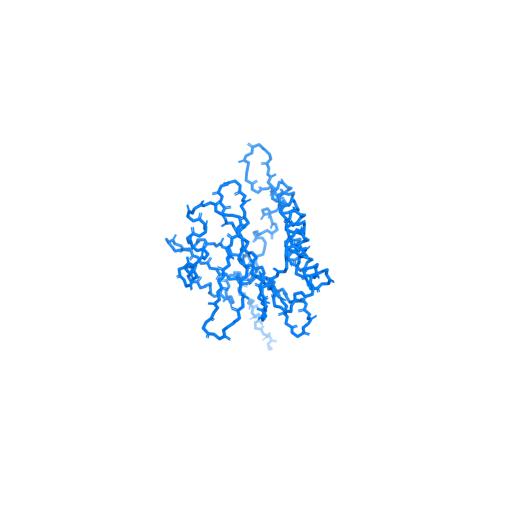 1
ATOM 792 C CA . VAL A 1 101 ? 4.049 6.936 -5.051 1.00 92.88 101 VAL A CA 1
ATOM 793 C C . VAL A 1 101 ? 4.076 5.695 -5.932 1.00 92.88 101 VAL A C 1
ATOM 795 O O . VAL A 1 101 ? 3.357 5.621 -6.924 1.00 92.88 101 VAL A O 1
ATOM 798 N N . GLY A 1 102 ? 4.949 4.743 -5.601 1.00 91.19 102 GLY A N 1
ATOM 799 C CA . GLY A 1 102 ? 5.035 3.452 -6.303 1.00 91.19 102 GLY A CA 1
ATOM 800 C C . GLY A 1 102 ? 4.254 2.336 -5.609 1.00 91.19 102 GLY A C 1
ATOM 801 O O . GLY A 1 102 ? 4.042 1.255 -6.160 1.00 91.19 102 GLY A O 1
ATOM 802 N N . SER A 1 103 ? 3.850 2.546 -4.359 1.00 93.38 103 SER A N 1
ATOM 803 C CA . SER A 1 103 ? 3.057 1.590 -3.592 1.00 93.38 103 SER A CA 1
ATOM 804 C C . SER A 1 103 ? 2.198 2.319 -2.570 1.00 93.38 103 SER A C 1
ATOM 806 O O . SER A 1 103 ? 2.509 3.436 -2.161 1.00 93.38 103 SER A O 1
ATOM 808 N N . CYS A 1 104 ? 1.120 1.676 -2.153 1.00 96.25 104 CYS A N 1
ATOM 809 C CA . CYS A 1 104 ? 0.236 2.157 -1.108 1.00 96.25 104 CYS A CA 1
ATOM 810 C C . CYS A 1 104 ? -0.104 0.994 -0.180 1.00 96.25 104 CYS A C 1
ATOM 812 O O . CYS A 1 104 ? -0.294 -0.133 -0.638 1.00 96.25 104 CYS A O 1
ATOM 814 N N . LEU A 1 105 ? -0.155 1.262 1.119 1.00 97.19 105 LEU A N 1
ATOM 815 C CA . LEU A 1 105 ? -0.695 0.327 2.089 1.00 97.19 105 LEU A CA 1
ATOM 816 C C . LEU A 1 105 ? -2.129 0.747 2.423 1.00 97.19 105 LEU A C 1
ATOM 818 O O . LEU A 1 105 ? -2.389 1.904 2.742 1.00 97.19 105 LEU A O 1
ATOM 822 N N . GLU A 1 106 ? -3.041 -0.209 2.353 1.00 97.25 106 GLU A N 1
ATOM 823 C CA . GLU A 1 106 ? -4.429 -0.059 2.770 1.00 97.25 106 GLU A CA 1
ATOM 824 C C . GLU A 1 106 ? -4.659 -0.948 3.986 1.00 97.25 106 GLU A C 1
ATOM 826 O O . GLU A 1 106 ? -4.341 -2.140 3.951 1.00 97.25 106 GLU A O 1
ATOM 831 N N . ILE A 1 107 ? -5.212 -0.388 5.056 1.00 96.19 107 ILE A N 1
ATOM 832 C CA . ILE A 1 107 ? -5.607 -1.140 6.246 1.00 96.19 107 ILE A CA 1
ATOM 833 C C . ILE A 1 107 ? -7.075 -0.859 6.513 1.00 96.19 107 ILE A C 1
ATOM 835 O O . ILE A 1 107 ? -7.482 0.299 6.535 1.00 96.19 107 ILE A O 1
ATOM 839 N N . SER A 1 108 ? -7.859 -1.909 6.734 1.00 94.81 108 SER A N 1
ATOM 840 C CA . SER A 1 108 ? -9.289 -1.782 6.968 1.00 94.81 108 SER A CA 1
ATOM 841 C C . SER A 1 108 ? -9.725 -2.405 8.291 1.00 94.81 108 SER A C 1
ATOM 843 O O . SER A 1 108 ? -9.229 -3.460 8.707 1.00 94.81 108 SER A O 1
ATOM 845 N N . SER A 1 109 ? -10.641 -1.724 8.979 1.00 93.81 109 SER A N 1
ATOM 846 C CA . SER A 1 109 ? -11.098 -2.084 10.317 1.00 93.81 109 SER A CA 1
ATOM 847 C C . SER A 1 109 ? -12.502 -1.554 10.617 1.00 93.81 109 SER A C 1
ATOM 849 O O . SER A 1 109 ? -12.883 -0.465 10.210 1.00 93.81 109 SER A O 1
ATOM 851 N N . GLN A 1 110 ? -13.263 -2.282 11.441 1.00 92.69 110 GLN A N 1
ATOM 852 C CA . GLN A 1 110 ? -14.613 -1.856 11.857 1.00 92.69 110 GLN A CA 1
ATOM 853 C C . GLN A 1 110 ? -14.624 -0.592 12.731 1.00 92.69 110 GLN A C 1
ATOM 855 O O . GLN A 1 110 ? -15.670 0.009 12.941 1.00 92.69 110 GLN A O 1
ATOM 860 N N . THR A 1 111 ? -13.475 -0.212 13.285 1.00 89.81 111 THR A N 1
ATOM 861 C CA . THR A 1 111 ? -13.300 0.983 14.113 1.00 89.81 111 THR A CA 1
ATOM 862 C C . THR A 1 111 ? -12.015 1.693 13.704 1.00 89.81 111 THR A C 1
ATOM 864 O O . THR A 1 111 ? -11.085 1.007 13.264 1.00 89.81 111 THR A O 1
ATOM 867 N N . PRO A 1 112 ? -11.894 3.015 13.911 1.00 87.62 112 PRO A N 1
ATOM 868 C CA . PRO A 1 112 ? -10.633 3.716 13.703 1.00 87.62 112 PRO A CA 1
ATOM 869 C C . PRO A 1 112 ? -9.508 3.100 14.538 1.00 87.62 112 PRO A C 1
ATOM 871 O O . PRO A 1 112 ? -9.734 2.634 15.662 1.00 87.62 112 PRO A O 1
ATOM 874 N N . TYR A 1 113 ? -8.286 3.136 14.013 1.00 88.38 113 TYR A N 1
ATOM 875 C CA . TYR A 1 113 ? -7.113 2.783 14.801 1.00 88.38 113 TYR A CA 1
ATOM 876 C C . TYR A 1 113 ? -6.848 3.841 15.872 1.00 88.38 113 TYR A C 1
ATOM 878 O O . TYR A 1 113 ? -6.993 5.041 15.650 1.00 88.38 113 TYR A O 1
ATOM 886 N N . SER A 1 114 ? -6.464 3.389 17.065 1.00 88.50 114 SER A N 1
ATOM 887 C CA . SER A 1 114 ? -6.218 4.292 18.188 1.00 88.50 114 SER A CA 1
ATOM 888 C C . SER A 1 114 ? -4.955 5.133 17.975 1.00 88.50 114 SER A C 1
ATOM 890 O O . SER A 1 114 ? -4.020 4.715 17.287 1.00 88.50 114 SER A O 1
ATOM 892 N N . SER A 1 115 ? -4.860 6.265 18.674 1.00 88.00 115 SER A N 1
ATOM 893 C CA . SER A 1 115 ? -3.648 7.097 18.706 1.00 88.00 115 SER A CA 1
ATOM 894 C C . SER A 1 115 ? -2.407 6.371 19.245 1.00 88.00 115 SER A C 1
ATOM 896 O O . SER A 1 115 ? -1.290 6.816 19.002 1.00 88.00 115 SER A O 1
ATOM 898 N N . GLN A 1 116 ? -2.579 5.251 19.953 1.00 88.75 116 GLN A N 1
ATOM 899 C CA . GLN A 1 116 ? -1.477 4.392 20.399 1.00 88.75 116 GLN A CA 1
ATOM 900 C C . GLN A 1 116 ? -1.047 3.390 19.320 1.00 88.75 116 GLN A C 1
ATOM 902 O O . GLN A 1 116 ? 0.100 2.953 19.307 1.00 88.75 116 GLN A O 1
ATOM 907 N N . THR A 1 117 ? -1.953 3.028 18.409 1.00 91.19 117 THR A N 1
ATOM 908 C CA . THR A 1 117 ? -1.709 2.036 17.356 1.00 91.19 117 THR A CA 1
ATOM 909 C C . THR A 1 117 ? -1.104 2.661 16.102 1.00 91.19 117 THR A C 1
ATOM 911 O O . THR A 1 117 ? -0.239 2.050 15.478 1.00 91.19 117 THR A O 1
ATOM 914 N N . LEU A 1 118 ? -1.506 3.888 15.754 1.00 91.38 118 LEU A N 1
ATOM 915 C CA . LEU A 1 118 ? -0.981 4.605 14.586 1.00 91.38 118 LEU A CA 1
ATOM 916 C C . LEU A 1 118 ? 0.562 4.711 14.577 1.00 91.38 118 LEU A C 1
ATOM 918 O O . LEU A 1 118 ? 1.152 4.365 13.554 1.00 91.38 118 LEU A O 1
ATOM 922 N N . PRO A 1 119 ? 1.255 5.040 15.690 1.00 92.38 119 PRO A N 1
ATOM 923 C CA . PRO A 1 119 ? 2.721 5.060 15.714 1.00 92.38 119 PRO A CA 1
ATOM 924 C C . PRO A 1 119 ? 3.369 3.695 15.436 1.00 92.38 119 PRO A C 1
ATOM 926 O O . PRO A 1 119 ? 4.462 3.626 14.877 1.00 92.38 119 PRO A O 1
ATOM 929 N N . VAL A 1 120 ? 2.708 2.593 15.809 1.00 94.81 120 VAL A N 1
ATOM 930 C CA . VAL A 1 120 ? 3.199 1.234 15.521 1.00 94.81 120 VAL A CA 1
ATOM 931 C C . VAL A 1 120 ? 3.094 0.947 14.025 1.00 94.81 120 VAL A C 1
ATOM 933 O O . VAL A 1 120 ? 4.050 0.451 13.429 1.00 94.81 120 VAL A O 1
ATOM 936 N N . ILE A 1 121 ? 1.968 1.315 13.405 1.00 94.50 121 ILE A N 1
ATOM 937 C CA . ILE A 1 121 ? 1.764 1.212 11.953 1.00 94.50 121 ILE A CA 1
ATOM 938 C C . ILE A 1 121 ? 2.827 2.034 11.210 1.00 94.50 121 ILE A C 1
ATOM 940 O O . ILE A 1 121 ? 3.468 1.523 10.292 1.00 94.50 121 ILE A O 1
ATOM 944 N N . GLU A 1 122 ? 3.073 3.274 11.636 1.00 91.62 122 GLU A N 1
ATOM 945 C CA . GLU A 1 122 ? 4.116 4.132 11.061 1.00 91.62 122 GLU A CA 1
ATOM 946 C C . GLU A 1 122 ? 5.520 3.534 11.215 1.00 91.62 122 GLU A C 1
ATOM 948 O O . GLU A 1 122 ? 6.322 3.584 10.279 1.00 91.62 122 GLU A O 1
ATOM 953 N N . GLY A 1 123 ? 5.822 2.928 12.368 1.00 92.75 123 GLY A N 1
ATOM 954 C CA . GLY A 1 123 ? 7.082 2.227 12.609 1.00 92.75 123 GLY A CA 1
ATOM 955 C C . GLY A 1 123 ? 7.291 1.058 11.644 1.00 92.75 123 GLY A C 1
ATOM 956 O O . GLY A 1 123 ? 8.338 0.969 10.997 1.00 92.75 123 GLY A O 1
ATOM 957 N N . VAL A 1 124 ? 6.273 0.206 11.485 1.00 94.88 124 VAL A N 1
ATOM 958 C CA . VAL A 1 124 ? 6.272 -0.906 10.518 1.00 94.88 124 VAL A CA 1
ATOM 959 C C . VAL A 1 124 ? 6.471 -0.383 9.090 1.00 94.88 124 VAL A C 1
ATOM 961 O O . VAL A 1 124 ? 7.320 -0.892 8.353 1.00 94.88 124 VAL A O 1
ATOM 964 N N . LEU A 1 125 ? 5.758 0.682 8.715 1.00 92.38 125 LEU A N 1
ATOM 965 C CA . LEU A 1 125 ? 5.868 1.297 7.392 1.00 92.38 125 LEU A CA 1
ATOM 966 C C . LEU A 1 125 ? 7.252 1.912 7.140 1.00 92.38 125 LEU A C 1
ATOM 968 O O . LEU A 1 125 ? 7.778 1.835 6.030 1.00 92.38 125 LEU A O 1
ATOM 972 N N . SER A 1 126 ? 7.870 2.502 8.165 1.00 90.62 126 SER A N 1
ATOM 973 C CA . SER A 1 126 ? 9.216 3.075 8.081 1.00 90.62 126 SER A CA 1
ATOM 974 C C . SER A 1 126 ? 10.267 2.008 7.769 1.00 90.62 126 SER A C 1
ATOM 976 O O . SER A 1 126 ? 11.112 2.212 6.893 1.00 90.62 126 SER A O 1
ATOM 978 N N . VAL A 1 127 ? 10.180 0.848 8.431 1.00 91.94 127 VAL A N 1
ATOM 979 C CA . VAL A 1 127 ? 11.051 -0.304 8.153 1.00 91.94 127 VAL A CA 1
ATOM 980 C C . VAL A 1 127 ? 10.820 -0.809 6.731 1.00 91.94 127 VAL A C 1
ATOM 982 O O . VAL A 1 127 ? 11.781 -0.974 5.983 1.00 91.94 127 VAL A O 1
ATOM 985 N N . TYR A 1 128 ? 9.561 -0.979 6.324 1.00 92.38 128 TYR A N 1
ATOM 986 C CA . TYR A 1 128 ? 9.221 -1.406 4.968 1.00 92.38 128 TYR A CA 1
ATOM 987 C C . TYR A 1 128 ? 9.798 -0.463 3.894 1.00 92.38 128 TYR A C 1
ATOM 989 O O . TYR A 1 128 ? 10.476 -0.923 2.975 1.00 92.38 128 TYR A O 1
ATOM 997 N N . ARG A 1 129 ? 9.631 0.858 4.049 1.00 89.00 129 ARG A N 1
ATOM 998 C CA . ARG A 1 129 ? 10.187 1.877 3.136 1.00 89.00 129 ARG A CA 1
ATOM 999 C C . ARG A 1 129 ? 11.715 1.831 3.066 1.00 89.00 129 ARG A C 1
ATOM 1001 O O . ARG A 1 129 ? 12.291 1.984 1.988 1.00 89.00 129 ARG A O 1
ATOM 1008 N N . ASN A 1 130 ? 12.377 1.642 4.208 1.00 85.88 130 ASN A N 1
ATOM 1009 C CA . ASN A 1 130 ? 13.832 1.520 4.257 1.00 85.88 130 ASN A CA 1
ATOM 1010 C C . ASN A 1 130 ? 14.298 0.312 3.430 1.00 85.88 130 ASN A C 1
ATOM 1012 O O . ASN A 1 130 ? 15.132 0.466 2.541 1.00 85.88 130 ASN A O 1
ATOM 1016 N N . TYR A 1 131 ? 13.686 -0.855 3.641 1.00 89.75 131 TYR A N 1
ATOM 1017 C CA . TYR A 1 131 ? 14.025 -2.063 2.890 1.00 89.75 131 TYR A CA 1
ATOM 1018 C C . TYR A 1 131 ? 13.701 -1.959 1.398 1.00 89.75 131 TYR A C 1
ATOM 1020 O O . TYR A 1 131 ? 14.511 -2.407 0.592 1.00 89.75 131 TYR A O 1
ATOM 1028 N N . GLN A 1 132 ? 12.591 -1.322 1.008 1.00 85.81 132 GLN A N 1
ATOM 1029 C CA . GLN A 1 132 ? 12.327 -1.033 -0.408 1.00 85.81 132 GLN A CA 1
ATOM 1030 C C . GLN A 1 132 ? 13.468 -0.216 -1.027 1.00 85.81 132 GLN A C 1
ATOM 1032 O O . GLN A 1 132 ? 13.986 -0.583 -2.077 1.00 85.81 132 GLN A O 1
ATOM 1037 N N . SER A 1 133 ? 13.919 0.834 -0.334 1.00 82.94 133 SER A N 1
ATOM 1038 C CA . SER A 1 133 ? 15.021 1.684 -0.801 1.00 82.94 133 SER A CA 1
ATOM 1039 C C . SER A 1 133 ? 16.342 0.914 -0.922 1.00 82.94 133 SER A C 1
ATOM 1041 O O . SER A 1 133 ? 17.115 1.153 -1.848 1.00 82.94 133 SER A O 1
ATOM 1043 N N . LEU A 1 134 ? 16.607 -0.020 -0.002 1.00 85.50 134 LEU A N 1
ATOM 1044 C CA . LEU A 1 134 ? 17.793 -0.879 -0.047 1.00 85.50 134 LEU A CA 1
ATOM 1045 C C . LEU A 1 134 ? 17.753 -1.856 -1.226 1.00 85.50 134 LEU A C 1
ATOM 1047 O O . LEU A 1 134 ? 18.772 -2.021 -1.898 1.00 85.50 134 LEU A O 1
ATOM 1051 N N . ILE A 1 135 ? 16.598 -2.474 -1.491 1.00 85.38 135 ILE A N 1
ATOM 1052 C CA . ILE A 1 135 ? 16.424 -3.355 -2.652 1.00 85.38 135 ILE A CA 1
ATOM 1053 C C . ILE A 1 135 ? 16.628 -2.546 -3.936 1.00 85.38 135 ILE A C 1
ATOM 1055 O O . ILE A 1 135 ? 17.497 -2.900 -4.733 1.00 85.38 135 ILE A O 1
ATOM 1059 N N . ASP A 1 136 ? 15.937 -1.412 -4.075 1.00 79.50 136 ASP A N 1
ATOM 1060 C CA . ASP A 1 136 ? 16.042 -0.525 -5.240 1.00 79.50 136 ASP A CA 1
ATOM 1061 C C . ASP A 1 136 ? 17.488 -0.082 -5.507 1.00 79.50 136 ASP A C 1
ATOM 1063 O O . ASP A 1 136 ? 17.930 -0.044 -6.658 1.00 79.50 136 ASP A O 1
ATOM 1067 N N . TYR A 1 137 ? 18.241 0.245 -4.450 1.00 79.19 137 TYR A N 1
ATOM 1068 C CA . TYR A 1 137 ? 19.653 0.609 -4.560 1.00 79.19 137 TYR A CA 1
ATOM 1069 C C . TYR A 1 137 ? 20.519 -0.582 -4.984 1.00 79.19 137 TYR A C 1
ATOM 1071 O O . TYR A 1 137 ? 21.387 -0.436 -5.840 1.00 79.19 137 TYR A O 1
ATOM 1079 N N . SER A 1 138 ? 20.281 -1.767 -4.415 1.00 83.75 138 SER A N 1
ATOM 1080 C CA . SER A 1 138 ? 21.051 -2.975 -4.735 1.00 83.75 138 SER A CA 1
ATOM 1081 C C . SER A 1 138 ? 20.828 -3.464 -6.167 1.00 83.75 138 SER A C 1
ATOM 1083 O O . SER A 1 138 ? 21.732 -4.037 -6.774 1.00 83.75 138 SER A O 1
ATOM 1085 N N . GLU A 1 139 ? 19.644 -3.213 -6.726 1.00 85.31 139 GLU A N 1
ATOM 1086 C CA . GLU A 1 139 ? 19.264 -3.632 -8.072 1.00 85.31 139 GLU A CA 1
ATOM 1087 C C . GLU A 1 139 ? 19.775 -2.695 -9.170 1.00 85.31 139 GLU A C 1
ATOM 1089 O O . GLU A 1 139 ? 19.759 -3.068 -10.346 1.00 85.31 139 GLU A O 1
ATOM 1094 N N . ARG A 1 140 ? 20.248 -1.494 -8.818 1.00 84.25 140 ARG A N 1
ATOM 1095 C CA . ARG A 1 140 ? 20.705 -0.488 -9.781 1.00 84.25 140 ARG A CA 1
ATOM 1096 C C . ARG A 1 140 ? 22.221 -0.347 -9.801 1.00 84.25 140 ARG A C 1
ATOM 1098 O O . ARG A 1 140 ? 22.900 -0.431 -8.785 1.00 84.25 140 ARG A O 1
ATOM 1105 N N . ASP A 1 141 ? 22.754 -0.111 -10.992 1.00 84.94 141 ASP A N 1
ATOM 1106 C CA . ASP A 1 141 ? 24.129 0.330 -11.179 1.00 84.94 141 ASP A CA 1
ATOM 1107 C C . ASP A 1 141 ? 24.263 1.794 -10.728 1.00 84.94 141 ASP A C 1
ATOM 1109 O O . ASP A 1 141 ? 23.506 2.662 -11.164 1.00 84.94 141 ASP A O 1
ATOM 1113 N N . SER A 1 142 ? 25.223 2.078 -9.846 1.00 77.19 142 SER A N 1
ATOM 1114 C CA . SER A 1 142 ? 25.366 3.398 -9.218 1.00 77.19 142 SER A CA 1
ATOM 1115 C C . SER A 1 142 ? 25.838 4.491 -10.181 1.00 77.19 142 SER A C 1
ATOM 1117 O O . SER A 1 142 ? 25.617 5.670 -9.907 1.00 77.19 142 SER A O 1
ATOM 1119 N N . LEU A 1 143 ? 26.468 4.121 -11.303 1.00 79.62 143 LEU A N 1
ATOM 1120 C CA . LEU A 1 143 ? 26.968 5.065 -12.301 1.00 79.62 143 LEU A CA 1
ATOM 1121 C C . LEU A 1 143 ? 25.868 5.510 -13.272 1.00 79.62 143 LEU A C 1
ATOM 1123 O O . LEU A 1 143 ? 25.816 6.676 -13.657 1.00 79.62 143 LEU A O 1
ATOM 1127 N N . THR A 1 144 ? 25.003 4.586 -13.685 1.00 80.38 144 THR A N 1
ATOM 1128 C CA . THR A 1 144 ? 24.003 4.823 -14.740 1.00 80.38 144 THR A CA 1
ATOM 1129 C C . THR A 1 144 ? 22.571 4.923 -14.221 1.00 80.38 144 THR A C 1
ATOM 1131 O O . THR A 1 144 ? 21.697 5.431 -14.923 1.00 80.38 144 THR A O 1
ATOM 1134 N N . GLY A 1 145 ? 22.301 4.421 -13.014 1.00 76.81 145 GLY A N 1
ATOM 1135 C CA . GLY A 1 145 ? 20.958 4.307 -12.453 1.00 76.81 145 GLY A CA 1
ATOM 1136 C C . GLY A 1 145 ? 20.080 3.263 -13.150 1.00 76.81 145 GLY A C 1
ATOM 1137 O O . GLY A 1 145 ? 18.912 3.132 -12.789 1.00 76.81 145 GLY A O 1
ATOM 1138 N N . LEU A 1 146 ? 20.598 2.523 -14.135 1.00 85.69 146 LEU A N 1
ATOM 1139 C CA . LEU A 1 146 ? 19.907 1.402 -14.778 1.00 85.69 146 LEU A CA 1
ATOM 1140 C C . LEU A 1 146 ? 19.976 0.152 -13.900 1.00 85.69 146 LEU A C 1
ATOM 1142 O O . LEU A 1 146 ? 20.723 0.121 -12.925 1.00 85.69 146 LEU A O 1
ATOM 1146 N N . TYR A 1 147 ? 19.206 -0.886 -14.239 1.00 82.94 147 TYR A N 1
ATOM 1147 C CA . TYR A 1 147 ? 19.382 -2.178 -13.580 1.00 82.94 147 TYR A CA 1
ATOM 1148 C C . TYR A 1 147 ? 20.814 -2.672 -13.755 1.00 82.94 147 TYR A C 1
ATOM 1150 O O . TYR A 1 147 ? 21.394 -2.580 -14.839 1.00 82.94 147 TYR A O 1
ATOM 1158 N N . ASN A 1 148 ? 21.373 -3.217 -12.679 1.00 84.44 148 ASN A N 1
ATOM 1159 C CA . ASN A 1 148 ? 22.650 -3.898 -12.753 1.00 84.44 148 ASN A CA 1
ATOM 1160 C C . ASN A 1 148 ? 22.517 -5.157 -13.634 1.00 84.44 148 ASN A C 1
ATOM 1162 O O . ASN A 1 148 ? 21.417 -5.661 -13.884 1.00 84.44 148 ASN A O 1
ATOM 1166 N N . ARG A 1 149 ? 23.655 -5.684 -14.098 1.00 87.81 149 ARG A N 1
ATOM 1167 C CA . ARG A 1 149 ? 23.688 -6.827 -15.023 1.00 87.81 149 ARG A CA 1
ATOM 1168 C C . ARG A 1 149 ? 22.905 -8.038 -14.507 1.00 87.81 149 ARG A C 1
ATOM 1170 O O . ARG A 1 149 ? 22.157 -8.635 -15.268 1.00 87.81 149 ARG A O 1
ATOM 1177 N N . LYS A 1 150 ? 23.042 -8.370 -13.219 1.00 85.94 150 LYS A N 1
ATOM 1178 C CA . LYS A 1 150 ? 22.352 -9.513 -12.609 1.00 85.94 150 LYS A CA 1
ATOM 1179 C C . LYS A 1 150 ? 20.834 -9.326 -12.645 1.00 85.94 150 LYS A C 1
ATOM 1181 O O . LYS A 1 150 ? 20.127 -10.207 -13.120 1.00 85.94 150 LYS A O 1
ATOM 1186 N N . THR A 1 151 ? 20.341 -8.182 -12.173 1.00 81.69 151 THR A N 1
ATOM 1187 C CA . THR A 1 151 ? 18.904 -7.888 -12.133 1.00 81.69 151 THR A CA 1
ATOM 1188 C C . THR A 1 151 ? 18.316 -7.826 -13.538 1.00 81.69 151 THR A C 1
ATOM 1190 O O . THR A 1 151 ? 17.234 -8.362 -13.768 1.00 81.69 151 THR A O 1
ATOM 1193 N N . P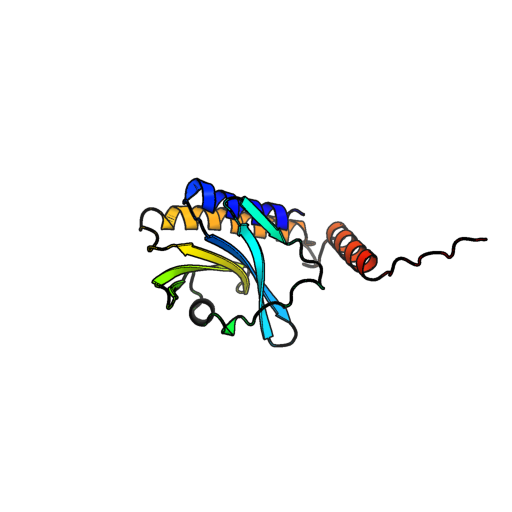HE A 1 152 ? 19.028 -7.222 -14.492 1.00 84.69 152 PHE A N 1
ATOM 1194 C CA . PHE A 1 152 ? 18.604 -7.203 -15.889 1.00 84.69 152 PHE A CA 1
ATOM 1195 C C . PHE A 1 152 ? 18.476 -8.622 -16.460 1.00 84.69 152 PHE A C 1
ATOM 1197 O O . PHE A 1 152 ? 17.413 -8.962 -16.977 1.00 84.69 152 PHE A O 1
ATOM 1204 N N . ASP A 1 153 ? 19.510 -9.456 -16.314 1.00 83.44 153 ASP A N 1
ATOM 1205 C CA . ASP A 1 153 ? 19.519 -10.834 -16.822 1.00 83.44 153 ASP A CA 1
ATOM 1206 C C . ASP A 1 153 ? 18.382 -11.672 -16.192 1.00 83.44 153 ASP A C 1
ATOM 1208 O O . ASP A 1 153 ? 17.683 -12.405 -16.900 1.00 83.44 153 ASP A O 1
ATOM 1212 N N . ASP A 1 154 ? 18.125 -11.508 -14.887 1.00 83.12 154 ASP A N 1
ATOM 1213 C CA . ASP A 1 154 ? 17.057 -12.202 -14.149 1.00 83.12 154 ASP A CA 1
ATOM 1214 C C . ASP A 1 154 ? 15.639 -11.746 -14.582 1.00 83.12 154 ASP A C 1
ATOM 1216 O O . ASP A 1 154 ? 14.697 -12.546 -14.620 1.00 83.12 154 ASP A O 1
ATOM 1220 N N . GLN A 1 155 ? 15.445 -10.458 -14.900 1.00 79.75 155 GLN A N 1
ATOM 1221 C CA . GLN A 1 155 ? 14.173 -9.927 -15.422 1.00 79.75 155 GLN A CA 1
ATOM 1222 C C . GLN A 1 155 ? 13.958 -10.337 -16.884 1.00 79.75 155 GLN A C 1
ATOM 1224 O O . GLN A 1 155 ? 12.873 -10.790 -17.250 1.00 79.75 155 GLN A O 1
ATOM 1229 N N . PHE A 1 156 ? 15.000 -10.235 -17.712 1.00 82.38 156 PHE A N 1
ATOM 1230 C CA . PHE A 1 156 ? 14.953 -10.606 -19.123 1.00 82.38 156 PHE A CA 1
ATOM 1231 C C . PHE A 1 156 ? 14.652 -12.097 -19.295 1.00 82.38 156 PHE A C 1
ATOM 1233 O O . PHE A 1 156 ? 13.744 -12.454 -20.043 1.00 82.38 156 PHE A O 1
ATOM 1240 N N . SER A 1 157 ? 15.327 -12.966 -18.537 1.00 82.50 157 SER A N 1
ATOM 1241 C CA . SER A 1 157 ? 15.088 -14.415 -18.571 1.00 82.50 157 SER A CA 1
ATOM 1242 C C . SER A 1 157 ? 13.643 -14.771 -18.214 1.00 82.50 157 SER A C 1
ATOM 1244 O O . SER A 1 157 ? 13.040 -15.618 -18.872 1.00 82.50 157 SER A O 1
ATOM 1246 N N . ARG A 1 158 ? 13.049 -14.086 -17.224 1.00 76.75 158 ARG A N 1
ATOM 1247 C CA . ARG A 1 158 ? 11.629 -14.256 -16.880 1.00 76.75 158 ARG A CA 1
ATOM 1248 C C . ARG A 1 158 ? 10.711 -13.856 -18.028 1.00 76.75 158 ARG A C 1
ATOM 1250 O O . ARG A 1 158 ? 9.836 -14.636 -18.390 1.00 76.75 158 ARG A O 1
ATOM 1257 N N . ILE A 1 159 ? 10.928 -12.687 -18.629 1.00 80.00 159 ILE A N 1
ATOM 1258 C CA . ILE A 1 159 ? 10.123 -12.222 -19.768 1.00 80.00 159 ILE A CA 1
ATOM 1259 C C . ILE A 1 159 ? 10.212 -13.221 -20.928 1.00 80.00 159 ILE A C 1
ATOM 1261 O O . ILE A 1 159 ? 9.184 -13.604 -21.479 1.00 80.00 159 ILE A O 1
ATOM 1265 N N . VAL A 1 160 ? 11.417 -13.699 -21.257 1.00 80.38 160 VAL A N 1
ATOM 1266 C CA . VAL A 1 160 ? 11.624 -14.696 -22.319 1.00 80.38 160 VAL A CA 1
ATOM 1267 C C . VAL A 1 160 ? 10.919 -16.012 -21.989 1.00 80.38 160 VAL A C 1
ATOM 1269 O O . VAL A 1 160 ? 10.238 -16.556 -22.850 1.00 80.38 160 VAL A O 1
ATOM 1272 N N . SER A 1 161 ? 10.997 -16.496 -20.747 1.00 74.50 161 SER A N 1
ATOM 1273 C CA . SER A 1 161 ? 10.317 -17.739 -20.346 1.00 74.50 161 SER A CA 1
ATOM 1274 C C . SER A 1 161 ? 8.789 -17.668 -20.444 1.00 74.50 161 SER A C 1
ATOM 1276 O O . SER A 1 161 ? 8.144 -18.690 -20.646 1.00 74.50 161 SER A O 1
ATOM 1278 N N . ILE A 1 162 ? 8.214 -16.467 -20.332 1.00 68.81 162 ILE A N 1
ATOM 1279 C CA . ILE A 1 162 ? 6.773 -16.220 -20.488 1.00 68.81 162 ILE A CA 1
ATOM 1280 C C . ILE A 1 162 ? 6.405 -16.049 -21.972 1.00 68.81 162 ILE A C 1
ATOM 1282 O O . ILE A 1 162 ? 5.298 -16.389 -22.381 1.00 68.81 162 ILE A O 1
ATOM 1286 N N . ALA A 1 163 ? 7.322 -15.513 -22.783 1.00 64.06 163 ALA A N 1
ATOM 1287 C CA . ALA A 1 163 ? 7.085 -15.190 -24.188 1.00 64.06 163 ALA A CA 1
ATOM 1288 C C . ALA A 1 163 ? 7.295 -16.366 -25.154 1.00 64.06 163 ALA A C 1
ATOM 1290 O O . ALA A 1 163 ? 6.834 -16.282 -26.290 1.00 64.06 163 ALA A O 1
ATOM 1291 N N . VAL A 1 164 ? 7.981 -17.437 -24.743 1.00 54.16 164 VAL A N 1
ATOM 1292 C CA . VAL A 1 164 ? 8.161 -18.644 -25.563 1.00 54.16 164 VAL A CA 1
ATOM 1293 C C . VAL A 1 164 ? 7.031 -19.629 -25.240 1.00 54.16 164 VAL A C 1
ATOM 1295 O O . VAL A 1 164 ? 7.026 -20.202 -24.149 1.00 54.16 164 VAL A O 1
ATOM 1298 N N . PRO A 1 165 ? 6.063 -19.860 -26.150 1.00 53.09 165 PRO A N 1
ATOM 1299 C CA . PRO A 1 165 ? 5.113 -20.948 -25.989 1.00 53.09 165 PRO A CA 1
ATOM 1300 C C . PRO A 1 165 ? 5.893 -22.260 -25.964 1.00 53.09 165 PRO A C 1
ATOM 1302 O O . PRO A 1 165 ? 6.798 -22.460 -26.773 1.00 53.09 165 PRO A O 1
ATOM 1305 N N . HIS A 1 166 ? 5.543 -23.152 -25.043 1.00 52.97 166 HIS A N 1
ATOM 1306 C CA . HIS A 1 166 ? 6.078 -24.505 -25.006 1.00 52.97 166 HIS A CA 1
ATOM 1307 C C . HIS A 1 166 ? 5.709 -25.204 -26.327 1.00 52.97 166 HIS A C 1
ATOM 1309 O O . HIS A 1 166 ? 4.593 -25.704 -26.467 1.00 52.97 166 HIS A O 1
ATOM 1315 N N . GLU A 1 167 ? 6.614 -25.215 -27.313 1.00 47.34 167 GLU A N 1
ATOM 1316 C CA . GLU A 1 167 ? 6.480 -26.066 -28.495 1.00 47.34 167 GLU A CA 1
ATOM 1317 C C . GLU A 1 167 ? 6.413 -27.506 -27.988 1.00 47.34 167 GLU A C 1
ATOM 1319 O O . GLU A 1 167 ? 7.381 -28.086 -27.495 1.00 47.34 167 GLU A O 1
ATOM 1324 N N . THR A 1 168 ? 5.207 -28.059 -28.005 1.00 46.53 168 THR A N 1
ATOM 1325 C CA . THR A 1 168 ? 4.981 -29.480 -27.804 1.00 46.53 168 THR A CA 1
ATOM 1326 C C . THR A 1 168 ? 5.493 -30.141 -29.073 1.00 46.53 168 THR A C 1
ATOM 1328 O O . THR A 1 168 ? 4.834 -30.110 -30.108 1.00 46.53 168 THR A O 1
ATOM 1331 N N . LEU A 1 169 ? 6.720 -30.660 -29.009 1.00 49.41 169 LEU A N 1
ATOM 1332 C CA . LEU A 1 169 ? 7.260 -31.531 -30.048 1.00 49.41 169 LEU A CA 1
ATOM 1333 C C . LEU A 1 169 ? 6.246 -32.665 -30.284 1.00 49.41 169 LEU A C 1
ATOM 1335 O O . LEU A 1 169 ? 5.788 -33.262 -29.302 1.00 49.41 169 LEU A O 1
ATOM 1339 N N . PRO A 1 170 ? 5.847 -32.943 -31.539 1.00 51.12 170 PRO A N 1
ATOM 1340 C CA . PRO A 1 170 ? 4.956 -34.054 -31.820 1.00 51.12 170 PRO A CA 1
ATOM 1341 C C . PRO A 1 170 ? 5.652 -35.351 -31.401 1.00 51.12 170 PRO A C 1
ATOM 1343 O O . PRO A 1 170 ? 6.850 -35.520 -31.622 1.00 51.12 170 PRO A O 1
ATOM 1346 N N . ALA A 1 171 ? 4.902 -36.235 -30.746 1.00 54.47 171 ALA A N 1
ATOM 1347 C CA . ALA A 1 171 ? 5.357 -37.590 -30.491 1.00 54.47 171 ALA A CA 1
ATOM 1348 C C . ALA A 1 171 ? 5.583 -38.270 -31.848 1.00 54.47 171 ALA A C 1
ATOM 1350 O O . ALA A 1 171 ? 4.647 -38.356 -32.644 1.00 54.47 171 ALA A O 1
ATOM 1351 N N . ASP A 1 172 ? 6.821 -38.685 -32.111 1.00 54.38 172 ASP A N 1
ATOM 1352 C CA . ASP A 1 172 ? 7.132 -39.576 -33.226 1.00 54.38 172 ASP A CA 1
ATOM 1353 C C . ASP A 1 172 ? 6.411 -40.914 -32.979 1.00 54.38 172 ASP A C 1
ATOM 1355 O O . ASP A 1 172 ? 6.648 -41.569 -31.959 1.00 54.38 172 ASP A O 1
ATOM 1359 N N . ASP A 1 173 ? 5.503 -41.255 -33.897 1.00 52.75 173 ASP A N 1
ATOM 1360 C CA . ASP A 1 173 ? 4.843 -42.563 -34.052 1.00 52.75 173 ASP A CA 1
ATOM 1361 C C . ASP A 1 173 ? 5.778 -43.555 -34.774 1.00 52.75 173 ASP A C 1
ATOM 1363 O O . ASP A 1 173 ? 6.443 -43.141 -35.757 1.00 52.75 173 ASP A O 1
#